Protein AF-A0A2R7SLL8-F1 (afdb_monomer)

Mean predicted aligned error: 2.68 Å

Radius of gyration: 14.13 Å; Cα contacts (8 Å, |Δi|>4): 194; chains: 1; bounding box: 39×31×35 Å

Solvent-accessible surface area (backbone atoms only — not comparable to full-atom values): 6390 Å² total; per-residue (Å²): 134,76,59,42,40,23,49,61,57,42,47,54,52,19,49,76,68,77,38,31,51,30,41,59,64,58,48,48,68,44,59,79,41,92,87,52,69,71,53,41,64,56,29,23,27,43,28,69,30,65,35,59,78,59,91,87,70,68,68,56,76,71,79,67,22,62,76,54,62,83,59,46,58,85,23,31,27,24,39,40,19,16,68,86,47,60,88,87,70,60,40,81,85,42,77,45,71,44,48,46,80,52,33,92,52,57,20,22,71,51,79,35,130

Foldseek 3Di:
DDFLDFLVRQQVVQVVVVFGFAALVVQLVCCPDPPNPDQAAAAFAWHPDQQADDPPDDQDDDPSSPVRHVPRPQKTWTGGHHNPQDPPRHDSPDTDIDHRGGRPGRYDHDTDD

Secondary structure (DSSP, 8-state):
---S--HHHHHHH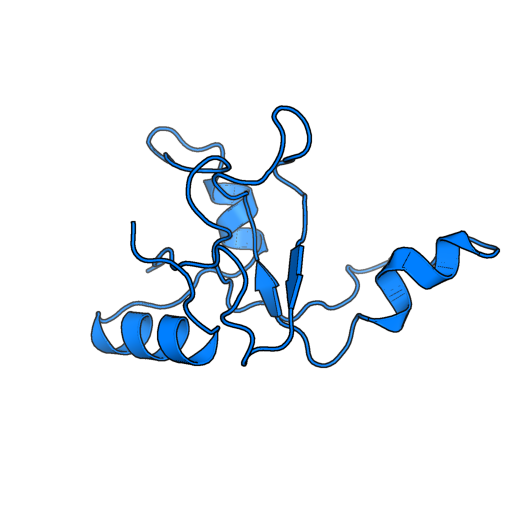HHHTT-BPPPHHHHHHHTTSTT---SSSB-EEEEEEE-PPPTT--PPSGG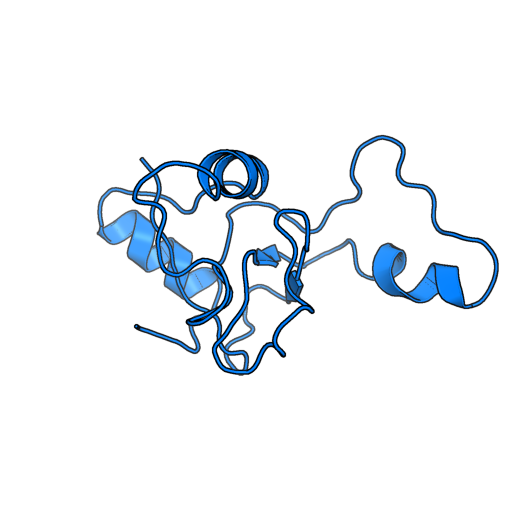GGGGTGGG-SS-EEEES-BTTSPTTT--TT--EEE-TT--SSSEE---B-

Nearest PDB structures (foldseek):
  6qkj-assembly1_A  TM=9.403E-01  e=3.152E-14  Chloracidobacterium thermophilum B
  8qf6-assembly1_A  TM=9.382E-01  e=5.782E-14  Escherichia coli BL21(DE3)
  8qf6-assembly1_D  TM=9.454E-01  e=7.572E-14  Escherichia coli BL21(DE3)
  6o6l-assembly1_C  TM=9.492E-01  e=1.298E-13  Chloracidobacterium thermophilum B
  6o6m-assembly1_B  TM=9.346E-01  e=7.078E-14  Chloracidobacterium thermophilum B

Structure (mmCIF, N/CA/C/O backbone):
data_AF-A0A2R7SLL8-F1
#
_entry.id   AF-A0A2R7SLL8-F1
#
loop_
_atom_site.group_PDB
_atom_site.id
_atom_site.type_symbol
_atom_site.label_atom_id
_at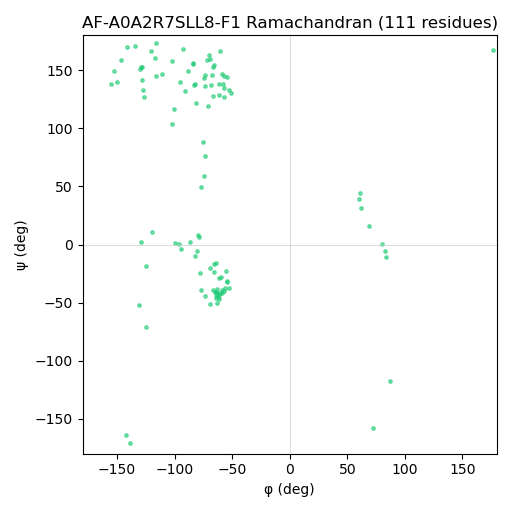om_site.label_alt_id
_atom_site.label_comp_id
_atom_site.label_asym_id
_atom_site.label_entity_id
_atom_site.label_seq_id
_atom_site.pdbx_PDB_ins_code
_atom_site.Cartn_x
_atom_site.Cartn_y
_atom_site.Cartn_z
_atom_site.occupancy
_atom_site.B_iso_or_equiv
_atom_site.auth_seq_id
_atom_site.auth_comp_id
_atom_site.auth_asym_id
_atom_site.auth_atom_id
_atom_site.pdbx_PDB_model_num
ATOM 1 N N . ALA A 1 1 ? -1.156 -1.475 17.296 1.00 72.50 1 ALA A N 1
ATOM 2 C CA . ALA A 1 1 ? -1.693 -1.558 15.922 1.00 72.50 1 ALA A CA 1
ATOM 3 C C . ALA A 1 1 ? -1.820 -3.028 15.544 1.00 72.50 1 ALA A C 1
ATOM 5 O O . ALA A 1 1 ? -0.967 -3.800 15.964 1.00 72.50 1 ALA A O 1
ATOM 6 N N . VAL A 1 2 ? -2.859 -3.424 14.804 1.00 90.44 2 VAL A N 1
ATOM 7 C CA . VAL A 1 2 ? -2.954 -4.790 14.255 1.00 90.44 2 VAL A CA 1
ATOM 8 C C . VAL A 1 2 ? -1.969 -4.914 13.088 1.00 90.44 2 VAL A C 1
ATOM 10 O O . VAL A 1 2 ? -1.848 -3.982 12.292 1.00 90.44 2 VAL A O 1
ATOM 13 N N . GLN A 1 3 ? -1.240 -6.027 13.015 1.00 95.50 3 GLN A N 1
ATOM 14 C CA . GLN A 1 3 ? -0.193 -6.289 12.022 1.00 95.50 3 GLN A CA 1
ATOM 15 C C . GLN A 1 3 ? -0.347 -7.698 11.438 1.00 95.50 3 GLN A C 1
ATOM 17 O O . GLN A 1 3 ? -1.135 -8.489 11.952 1.00 95.50 3 GLN A O 1
ATOM 22 N N . GLN A 1 4 ? 0.421 -8.004 10.389 1.00 97.62 4 GLN A N 1
ATOM 23 C CA . GLN A 1 4 ? 0.433 -9.302 9.702 1.00 97.62 4 GLN A CA 1
ATOM 24 C C . GLN A 1 4 ? -0.919 -9.671 9.065 1.00 97.62 4 GLN A C 1
ATOM 26 O O . GLN A 1 4 ? -1.298 -10.843 8.946 1.00 97.62 4 GLN A O 1
ATOM 31 N N . LEU A 1 5 ? -1.655 -8.643 8.632 1.00 98.00 5 LEU A N 1
ATOM 32 C CA . LEU A 1 5 ? -2.879 -8.807 7.854 1.00 98.00 5 LEU A CA 1
ATOM 33 C C . LEU A 1 5 ? -2.537 -9.003 6.379 1.00 98.00 5 LEU A C 1
ATOM 35 O O . LEU A 1 5 ? -1.721 -8.263 5.819 1.00 98.00 5 LEU A O 1
ATOM 39 N N . SER A 1 6 ? -3.219 -9.942 5.737 1.00 98.75 6 SER A N 1
ATOM 40 C CA . SER A 1 6 ? -3.305 -10.005 4.278 1.00 98.75 6 SER A CA 1
ATOM 41 C C . SER A 1 6 ? -4.153 -8.855 3.733 1.00 98.75 6 SER A C 1
ATOM 43 O O . SER A 1 6 ? -4.936 -8.234 4.460 1.00 98.75 6 SER A O 1
ATOM 45 N N . PHE A 1 7 ? -4.036 -8.585 2.432 1.00 98.81 7 PHE A N 1
ATOM 46 C CA . PHE A 1 7 ? -4.918 -7.636 1.751 1.00 98.81 7 PHE A CA 1
ATOM 47 C C . PHE A 1 7 ? -6.387 -8.066 1.871 1.00 98.81 7 PHE A C 1
ATOM 49 O O . PHE A 1 7 ? -7.259 -7.229 2.090 1.00 98.81 7 PHE A O 1
ATOM 56 N N . TYR A 1 8 ? -6.660 -9.372 1.778 1.00 98.75 8 TYR A N 1
ATOM 57 C CA . TYR A 1 8 ? -8.015 -9.915 1.891 1.00 98.75 8 TYR A CA 1
ATOM 58 C C . TYR A 1 8 ? -8.633 -9.651 3.268 1.00 98.75 8 TYR A C 1
ATOM 60 O O . TYR A 1 8 ? -9.763 -9.178 3.345 1.00 98.75 8 TYR A O 1
ATOM 68 N N . GLU A 1 9 ? -7.881 -9.880 4.349 1.00 98.81 9 GLU A N 1
ATOM 69 C CA . GLU A 1 9 ? -8.336 -9.586 5.716 1.00 98.81 9 GLU A CA 1
ATOM 70 C C . GLU A 1 9 ? -8.553 -8.082 5.930 1.00 98.81 9 GLU A C 1
ATOM 72 O O . GLU A 1 9 ? -9.546 -7.683 6.535 1.00 98.81 9 GLU A O 1
ATOM 77 N N . ALA A 1 10 ? -7.661 -7.238 5.399 1.00 98.62 10 ALA A N 1
ATOM 78 C CA . ALA A 1 10 ? -7.804 -5.786 5.481 1.00 98.62 10 ALA A CA 1
ATOM 79 C C . ALA A 1 10 ? -9.059 -5.283 4.741 1.00 98.62 10 ALA A C 1
ATOM 81 O O . ALA A 1 10 ? -9.776 -4.434 5.272 1.00 98.62 10 ALA A O 1
ATOM 82 N N . CYS A 1 11 ? -9.352 -5.821 3.551 1.00 98.69 11 CYS A N 1
ATOM 83 C CA . CYS A 1 11 ? -10.580 -5.528 2.807 1.00 98.69 11 CYS A CA 1
ATOM 84 C C . CYS A 1 11 ? -11.830 -5.984 3.562 1.00 98.69 11 CYS A C 1
ATOM 86 O O . CYS A 1 11 ? -12.733 -5.175 3.763 1.00 98.69 11 CYS A O 1
ATOM 88 N N . ALA A 1 12 ? -11.859 -7.238 4.023 1.00 98.69 12 ALA A N 1
ATOM 89 C CA . ALA A 1 12 ? -12.998 -7.792 4.752 1.00 98.69 12 ALA A CA 1
ATOM 90 C C . ALA A 1 12 ? -13.297 -6.991 6.030 1.00 98.69 12 ALA A C 1
ATOM 92 O O . ALA A 1 12 ? -14.450 -6.673 6.314 1.00 98.69 12 ALA A O 1
ATOM 93 N N . PHE A 1 13 ? -12.255 -6.598 6.770 1.00 98.69 13 PHE A N 1
ATOM 94 C CA . PHE A 1 13 ? -12.401 -5.736 7.941 1.00 98.69 13 PHE A CA 1
ATOM 95 C C . PHE A 1 13 ? -12.939 -4.347 7.578 1.00 98.69 13 PHE A C 1
ATOM 97 O O . PHE A 1 13 ? -13.818 -3.831 8.266 1.00 98.69 13 PHE A O 1
ATOM 104 N N . ALA A 1 14 ? -12.426 -3.734 6.506 1.00 98.50 14 ALA A N 1
ATOM 105 C CA . ALA A 1 14 ? -12.893 -2.424 6.070 1.00 98.50 14 ALA A CA 1
ATOM 106 C C . ALA A 1 14 ? -14.380 -2.450 5.686 1.00 98.50 14 ALA A C 1
ATOM 108 O O . ALA A 1 14 ? -15.125 -1.571 6.115 1.00 98.50 14 ALA A O 1
ATOM 109 N N . GLU A 1 15 ? -14.813 -3.476 4.952 1.00 98.38 15 GLU A N 1
ATOM 110 C CA . GLU A 1 15 ? -16.213 -3.670 4.561 1.00 98.38 15 GLU A CA 1
ATOM 111 C C . GLU A 1 15 ? -17.113 -3.902 5.780 1.00 98.38 15 GLU A C 1
ATOM 113 O O . GLU A 1 15 ? -18.130 -3.224 5.927 1.00 98.38 15 GLU A O 1
ATOM 118 N N . TRP A 1 16 ? -16.700 -4.773 6.708 1.00 98.62 16 TRP A N 1
ATOM 119 C CA . TRP A 1 16 ? -17.402 -4.983 7.978 1.00 98.62 16 TRP A CA 1
ATOM 120 C C . TRP A 1 16 ? -17.560 -3.682 8.784 1.00 98.62 16 TRP A C 1
ATOM 122 O O . TRP A 1 16 ? -18.610 -3.439 9.375 1.00 98.62 16 TRP A O 1
ATOM 132 N N . ALA A 1 17 ? -16.552 -2.807 8.762 1.00 98.50 17 ALA A N 1
ATOM 133 C CA . ALA A 1 17 ? -16.567 -1.516 9.451 1.00 98.50 17 ALA A CA 1
ATOM 134 C C . ALA A 1 17 ? -17.343 -0.403 8.705 1.00 98.50 17 ALA A C 1
ATOM 136 O O . ALA A 1 17 ? -17.252 0.774 9.091 1.00 98.50 17 ALA A O 1
ATOM 137 N N . GLY A 1 18 ? -18.057 -0.730 7.618 1.00 98.44 18 GLY A N 1
ATOM 138 C CA . GLY A 1 18 ? -18.761 0.249 6.782 1.00 98.44 18 GLY A CA 1
ATOM 139 C C . GLY A 1 18 ? -17.808 1.278 6.166 1.00 98.44 18 GLY A C 1
ATOM 140 O O . GLY A 1 18 ? -18.079 2.480 6.167 1.00 98.44 18 GLY A O 1
ATOM 141 N N . ALA A 1 19 ? -16.629 0.829 5.747 1.00 98.62 19 ALA A N 1
ATOM 142 C CA . ALA A 1 19 ? -15.568 1.644 5.174 1.00 98.62 19 ALA A CA 1
ATOM 143 C C . ALA A 1 19 ? -14.929 0.921 3.976 1.00 98.62 19 ALA A C 1
ATOM 145 O O . ALA A 1 19 ? -15.409 -0.103 3.493 1.00 98.62 19 ALA A O 1
ATOM 146 N N . ARG A 1 20 ? -13.817 1.463 3.482 1.00 98.69 20 ARG A N 1
ATOM 147 C CA . ARG A 1 20 ? -12.983 0.837 2.452 1.00 98.69 20 ARG A CA 1
ATOM 148 C C . ARG A 1 20 ? -11.506 1.069 2.745 1.00 98.69 20 ARG A C 1
ATOM 150 O O . ARG A 1 20 ? -11.146 1.885 3.592 1.00 98.69 20 ARG A O 1
ATOM 157 N N . LEU A 1 21 ? -10.644 0.377 2.007 1.00 98.69 21 LEU A N 1
ATOM 158 C CA . LEU A 1 21 ? -9.238 0.762 1.913 1.00 98.69 21 LEU A CA 1
ATOM 159 C C . LEU A 1 21 ? -9.096 2.011 1.020 1.00 98.69 21 LEU A C 1
ATOM 161 O O . LEU A 1 21 ? -9.822 2.120 0.021 1.00 98.69 21 LEU A O 1
ATOM 165 N N . PRO A 1 22 ? -8.175 2.940 1.335 1.00 98.69 22 PRO A N 1
ATOM 166 C CA . PRO A 1 22 ? -7.842 4.047 0.444 1.00 98.69 22 PRO A CA 1
ATOM 167 C C . PRO A 1 22 ? -7.176 3.521 -0.830 1.00 98.69 22 PRO A C 1
ATOM 169 O O . PRO A 1 22 ? -6.529 2.472 -0.821 1.00 98.69 22 PRO A O 1
ATOM 172 N N . THR A 1 23 ? -7.275 4.265 -1.923 1.00 98.88 23 THR A N 1
ATOM 173 C CA . THR A 1 23 ? -6.338 4.127 -3.045 1.00 98.88 23 THR A CA 1
ATOM 174 C C . THR A 1 23 ? -4.953 4.631 -2.632 1.00 98.88 23 THR A C 1
ATOM 176 O O . THR A 1 23 ? -4.813 5.408 -1.684 1.00 98.88 23 THR A O 1
ATOM 179 N N . GLU A 1 24 ? -3.902 4.222 -3.344 1.00 98.81 24 GLU A N 1
ATOM 180 C CA . GLU A 1 24 ? -2.554 4.738 -3.071 1.00 98.81 24 GLU A CA 1
ATOM 181 C C . GLU A 1 24 ? -2.441 6.258 -3.262 1.00 98.81 24 GLU A C 1
ATOM 183 O O . GLU A 1 24 ? -1.665 6.901 -2.558 1.00 98.81 24 GLU A O 1
ATOM 188 N N . PHE A 1 25 ? -3.259 6.830 -4.149 1.00 98.56 25 PHE A N 1
ATOM 189 C CA . PHE A 1 25 ? -3.300 8.264 -4.430 1.00 98.56 25 PHE A CA 1
ATOM 190 C C . PHE A 1 25 ? -3.974 9.051 -3.303 1.00 98.56 25 PHE A C 1
ATOM 192 O O . PHE A 1 25 ? -3.441 10.065 -2.861 1.00 98.56 25 PHE A O 1
ATOM 199 N N . GLU A 1 26 ? -5.108 8.561 -2.788 1.00 98.62 26 GLU A N 1
ATOM 200 C CA . GLU A 1 26 ? -5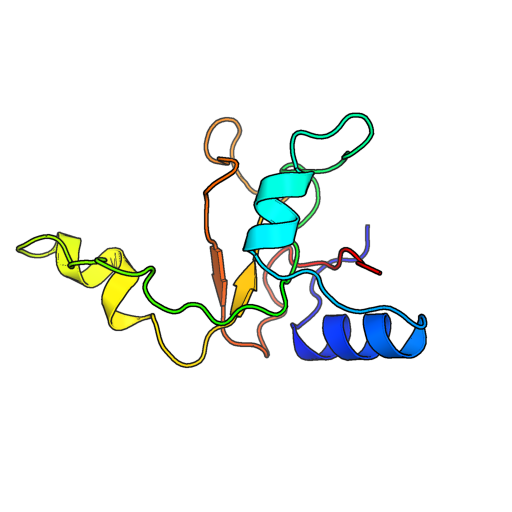.763 9.153 -1.612 1.00 98.62 26 GLU A CA 1
ATOM 201 C C . GLU A 1 26 ? -4.842 9.107 -0.393 1.00 98.62 26 GLU A C 1
ATOM 203 O O . GLU A 1 26 ? -4.737 10.086 0.342 1.00 98.62 26 GLU A O 1
ATOM 208 N N . TRP A 1 27 ? -4.143 7.985 -0.195 1.00 98.62 27 TRP A N 1
ATOM 209 C CA . TRP A 1 27 ? -3.180 7.850 0.891 1.00 98.62 27 TRP A CA 1
ATOM 210 C C . TRP A 1 27 ? -2.036 8.865 0.761 1.00 98.62 27 TRP A C 1
ATOM 212 O O . TRP A 1 27 ? -1.702 9.531 1.738 1.00 98.62 27 TRP A O 1
ATOM 222 N N . GLU A 1 28 ? -1.452 9.002 -0.435 1.00 98.50 28 GLU A N 1
ATOM 223 C CA . GLU A 1 28 ? -0.342 9.930 -0.696 1.00 98.50 28 GLU A CA 1
ATOM 224 C C . GLU A 1 28 ? -0.754 11.393 -0.504 1.00 98.50 28 GLU A C 1
ATOM 226 O O . GLU A 1 28 ? -0.013 12.162 0.104 1.00 98.50 28 GLU A O 1
ATOM 231 N N . ALA A 1 29 ? -1.954 11.768 -0.954 1.00 97.94 29 ALA A N 1
ATOM 232 C CA . ALA A 1 29 ? -2.491 13.109 -0.747 1.00 97.94 29 ALA A CA 1
ATOM 233 C C . ALA A 1 29 ? -2.779 13.394 0.737 1.00 97.94 29 ALA A C 1
ATOM 235 O O . ALA A 1 29 ? -2.524 14.495 1.226 1.00 97.94 29 ALA A O 1
ATOM 236 N N . ALA A 1 30 ? -3.288 12.400 1.472 1.00 97.88 30 ALA A N 1
ATOM 237 C CA . ALA A 1 30 ? -3.659 12.560 2.872 1.00 97.88 30 ALA A CA 1
ATOM 238 C C . ALA A 1 30 ? -2.462 12.529 3.834 1.00 97.88 30 ALA A C 1
ATOM 240 O O . ALA A 1 30 ? -2.554 13.094 4.923 1.00 97.88 30 ALA A O 1
ATOM 241 N N . CYS A 1 31 ? -1.339 11.893 3.471 1.00 96.81 31 CYS A N 1
ATOM 242 C CA . CYS A 1 31 ? -0.260 11.623 4.427 1.00 96.81 31 CYS A CA 1
ATOM 243 C C . CYS A 1 31 ? 0.451 12.875 4.966 1.00 96.81 31 CYS A C 1
ATOM 245 O O . CYS A 1 31 ? 1.150 12.784 5.973 1.00 96.81 31 CYS A O 1
ATOM 247 N N . GLY A 1 32 ? 0.295 14.024 4.299 1.00 94.62 32 GLY A N 1
ATOM 248 C CA . GLY A 1 32 ? 0.807 15.322 4.749 1.00 94.62 32 GLY A CA 1
ATOM 249 C C . GLY A 1 32 ? -0.198 16.171 5.534 1.00 94.62 32 GLY A C 1
ATOM 250 O O . GLY A 1 32 ? 0.159 17.257 5.986 1.00 94.62 32 GLY A O 1
ATOM 251 N N . LEU A 1 33 ? -1.448 15.721 5.686 1.00 96.88 33 LEU A N 1
ATOM 252 C CA . LEU A 1 33 ? -2.483 16.499 6.363 1.00 96.88 33 LEU A CA 1
ATOM 253 C C . LEU A 1 33 ? -2.262 16.531 7.886 1.00 96.88 33 LEU A C 1
ATOM 255 O O . LEU A 1 33 ? -1.841 15.527 8.475 1.00 96.88 33 LEU A O 1
ATOM 259 N N . PRO A 1 34 ? -2.605 17.646 8.561 1.00 96.38 34 PRO A N 1
ATOM 260 C CA . PRO A 1 34 ? -2.607 17.706 10.017 1.00 96.38 34 PRO A CA 1
ATOM 261 C C . PRO A 1 34 ? -3.439 16.571 10.624 1.00 96.38 34 PRO A C 1
ATOM 263 O O . PRO A 1 34 ? -4.557 16.299 10.194 1.00 96.38 34 PRO A O 1
ATOM 266 N N . GLY A 1 35 ? -2.887 15.893 11.631 1.00 93.25 35 GLY A N 1
ATOM 267 C CA . GLY A 1 35 ? -3.551 14.764 12.290 1.00 93.25 35 GLY A CA 1
ATOM 268 C C . GLY A 1 35 ? -3.404 13.417 11.573 1.00 93.25 35 GLY A C 1
ATOM 269 O O . GLY A 1 35 ? -3.765 12.390 12.152 1.00 93.25 35 GLY A O 1
ATOM 270 N N . PHE A 1 36 ? -2.807 13.365 10.376 1.00 95.12 36 PHE A N 1
ATOM 271 C CA . PHE A 1 36 ? -2.446 12.098 9.743 1.00 95.12 36 PHE A CA 1
ATOM 272 C C . PHE A 1 36 ? -1.204 11.502 10.428 1.00 95.12 36 PHE A C 1
ATOM 274 O O . PHE A 1 36 ? -0.055 11.759 10.078 1.00 95.12 36 PHE A O 1
ATOM 281 N N . GLN A 1 37 ? -1.442 10.721 11.477 1.00 95.12 37 GLN A N 1
ATOM 282 C CA . GLN A 1 37 ? -0.393 10.122 12.303 1.00 95.12 37 GLN A CA 1
ATOM 283 C C . GLN A 1 37 ? -0.016 8.716 11.830 1.00 95.12 37 GLN A C 1
ATOM 285 O O . GLN A 1 37 ? -0.740 8.086 11.060 1.00 95.12 37 GLN A O 1
ATOM 290 N N . GLN A 1 38 ? 1.090 8.185 12.362 1.00 94.50 38 GLN A N 1
ATOM 291 C CA . GLN A 1 38 ? 1.528 6.799 12.143 1.00 94.50 38 GLN A CA 1
ATOM 292 C C . GLN A 1 38 ? 1.818 6.479 10.665 1.00 94.50 38 GLN A C 1
ATOM 294 O O . GLN A 1 38 ? 1.400 5.447 10.139 1.00 94.50 38 GLN A O 1
ATOM 299 N N . VAL A 1 39 ? 2.514 7.394 9.983 1.00 93.88 39 VAL A N 1
ATOM 300 C CA . VAL A 1 39 ? 2.791 7.302 8.540 1.00 93.88 39 VAL A CA 1
ATOM 301 C C . VAL A 1 39 ? 3.773 6.181 8.218 1.00 93.88 39 VAL A C 1
ATOM 303 O O . VAL A 1 39 ? 3.487 5.364 7.353 1.00 93.88 39 VAL A O 1
ATOM 306 N N . ALA A 1 40 ? 4.919 6.135 8.902 1.00 92.69 40 ALA A N 1
ATOM 307 C CA . ALA A 1 40 ? 6.039 5.271 8.515 1.00 92.69 40 ALA A CA 1
ATOM 308 C C . ALA A 1 40 ? 6.613 4.398 9.643 1.00 92.69 40 ALA A C 1
ATOM 310 O O . ALA A 1 40 ? 7.585 3.689 9.418 1.00 92.69 40 ALA A O 1
ATOM 311 N N . ASN A 1 41 ? 6.037 4.447 10.846 1.00 91.44 41 ASN A N 1
ATOM 312 C CA . ASN A 1 41 ? 6.627 3.882 12.066 1.00 91.44 41 ASN A CA 1
ATOM 313 C C . ASN A 1 41 ? 5.771 2.795 12.739 1.00 91.44 41 ASN A C 1
ATOM 315 O O . ASN A 1 41 ? 6.033 2.440 13.884 1.00 91.44 41 ASN A O 1
ATOM 319 N N . GLN A 1 42 ? 4.715 2.309 12.080 1.00 94.19 42 GLN A N 1
ATOM 320 C CA . GLN A 1 42 ? 3.804 1.316 12.664 1.00 94.19 42 GLN A CA 1
ATOM 321 C C . GLN A 1 42 ? 3.689 0.079 11.781 1.00 94.19 42 GLN A C 1
ATOM 323 O O . GLN A 1 42 ? 4.218 -0.975 12.123 1.00 94.19 42 GLN A O 1
ATOM 328 N N . ALA A 1 43 ? 3.030 0.202 10.634 1.00 97.25 43 ALA A N 1
ATOM 329 C CA . ALA A 1 43 ? 2.820 -0.889 9.697 1.00 97.25 43 ALA A CA 1
ATOM 330 C C . ALA A 1 43 ? 2.670 -0.328 8.285 1.00 97.25 43 ALA A C 1
ATOM 332 O O . ALA A 1 43 ? 2.126 0.763 8.106 1.00 97.25 43 ALA A O 1
ATOM 333 N N . TRP A 1 44 ? 3.090 -1.108 7.293 1.00 98.44 44 TRP A N 1
ATOM 334 C CA . TRP A 1 44 ? 2.741 -0.859 5.901 1.00 98.44 44 TRP A CA 1
ATOM 335 C C . TRP A 1 44 ? 1.224 -0.936 5.740 1.00 98.44 44 TRP A C 1
ATOM 337 O O . TRP A 1 44 ? 0.604 -1.904 6.172 1.00 98.44 44 TRP A O 1
ATOM 347 N N . GLN A 1 45 ? 0.611 0.079 5.142 1.00 98.44 45 GLN A N 1
ATOM 348 C CA . GLN A 1 45 ? -0.848 0.187 5.083 1.00 98.44 45 GLN A CA 1
ATOM 349 C C . GLN A 1 45 ? -1.332 -0.278 3.715 1.00 98.44 45 GLN A C 1
ATOM 351 O O . GLN A 1 45 ? -0.972 0.334 2.708 1.00 98.44 45 GLN A O 1
ATOM 356 N N . TRP A 1 46 ? -2.117 -1.361 3.680 1.00 98.75 46 TRP A N 1
ATOM 357 C CA . TRP A 1 46 ? -2.730 -1.847 2.442 1.00 98.75 46 TRP A CA 1
ATOM 358 C C . TRP A 1 46 ? -3.599 -0.767 1.796 1.00 98.75 46 TRP A C 1
ATOM 360 O O . TRP A 1 46 ? -4.374 -0.086 2.470 1.00 98.75 46 TRP A O 1
ATOM 370 N N . THR A 1 47 ? -3.499 -0.658 0.474 1.00 98.88 47 THR A N 1
ATOM 371 C CA . THR A 1 47 ? -4.351 0.203 -0.353 1.00 98.88 47 THR A CA 1
ATOM 372 C C . THR A 1 47 ? -5.168 -0.648 -1.318 1.00 98.88 47 THR A C 1
ATOM 374 O O . THR A 1 47 ? -4.801 -1.786 -1.608 1.00 98.88 47 THR A O 1
ATOM 377 N N . ARG A 1 48 ? -6.261 -0.104 -1.861 1.00 98.25 48 ARG A N 1
ATOM 378 C CA . ARG A 1 48 ? -7.079 -0.766 -2.894 1.00 98.25 48 ARG A CA 1
ATOM 379 C C . ARG A 1 48 ? -6.469 -0.666 -4.303 1.00 98.25 48 ARG A C 1
ATOM 381 O O . ARG A 1 48 ? -7.112 -1.075 -5.264 1.00 98.25 48 ARG A O 1
ATOM 388 N N . SER A 1 49 ? -5.247 -0.143 -4.432 1.00 98.75 49 SER A N 1
ATOM 389 C CA . SER A 1 49 ? -4.545 0.008 -5.708 1.00 98.75 49 SER A CA 1
ATOM 390 C C . SER A 1 49 ? -3.685 -1.213 -6.034 1.00 98.75 49 SER A C 1
ATOM 392 O O . SER A 1 49 ? -2.883 -1.668 -5.214 1.00 98.75 49 SER A O 1
ATOM 394 N N . SER A 1 50 ? -3.805 -1.704 -7.267 1.00 98.44 50 SER A N 1
ATOM 395 C CA . SER A 1 50 ? -2.854 -2.661 -7.835 1.00 98.44 50 SER A CA 1
ATOM 396 C C . SER A 1 50 ? -1.494 -2.017 -8.051 1.00 98.44 50 SER A C 1
ATOM 398 O O . SER A 1 50 ? -1.418 -0.854 -8.450 1.00 98.44 50 SER A O 1
ATOM 400 N N . TYR A 1 51 ? -0.418 -2.785 -7.884 1.00 98.62 51 TYR A N 1
ATOM 401 C CA . TYR A 1 51 ? 0.928 -2.346 -8.244 1.00 98.62 51 TYR A CA 1
ATOM 402 C C . TYR A 1 51 ? 1.101 -2.351 -9.767 1.00 98.62 51 TYR A C 1
ATOM 404 O O . TYR A 1 51 ? 1.694 -3.249 -10.353 1.00 98.62 51 TYR A O 1
ATOM 412 N N . ALA A 1 52 ? 0.523 -1.340 -10.408 1.00 97.94 52 ALA A N 1
ATOM 413 C CA . ALA A 1 52 ? 0.616 -1.081 -11.836 1.00 97.94 52 ALA A CA 1
ATOM 414 C C . ALA A 1 52 ? 1.621 0.055 -12.119 1.00 97.94 52 ALA A C 1
ATOM 416 O O . ALA A 1 52 ? 1.901 0.875 -11.225 1.00 97.94 52 ALA A O 1
ATOM 417 N N . PRO A 1 53 ? 2.173 0.132 -13.346 1.00 97.38 53 PRO A N 1
ATOM 418 C CA . PRO A 1 53 ? 2.987 1.269 -13.755 1.00 97.38 53 PRO A CA 1
ATOM 419 C C . PRO A 1 53 ? 2.159 2.553 -13.716 1.00 97.38 53 PRO A C 1
ATOM 421 O O . PRO A 1 53 ? 1.012 2.586 -14.161 1.00 97.38 53 PRO A O 1
ATOM 424 N N . TYR A 1 54 ? 2.758 3.634 -13.222 1.00 97.88 54 TYR A N 1
ATOM 425 C CA . TYR A 1 54 ? 2.191 4.961 -13.442 1.00 97.88 54 TYR A CA 1
ATOM 426 C C . TYR A 1 54 ? 2.269 5.331 -14.933 1.00 97.88 54 TYR A C 1
ATOM 428 O O . TYR A 1 54 ? 3.170 4.846 -15.630 1.00 97.88 54 TYR A O 1
ATOM 436 N N . PRO A 1 55 ? 1.366 6.195 -15.438 1.00 97.75 55 PRO A N 1
ATOM 437 C CA . PRO A 1 55 ? 1.435 6.678 -16.812 1.00 97.75 55 PRO A CA 1
ATOM 438 C C . PRO A 1 55 ? 2.825 7.228 -17.150 1.00 97.75 55 PRO A C 1
ATOM 440 O O . PRO A 1 55 ? 3.395 8.019 -16.402 1.00 97.75 55 PRO A O 1
ATOM 443 N N . GLY A 1 56 ? 3.386 6.778 -18.274 1.00 96.69 56 GLY A N 1
ATOM 444 C CA . GLY A 1 56 ? 4.718 7.188 -18.723 1.00 96.69 56 GLY A CA 1
ATOM 445 C C . GLY A 1 56 ? 5.892 6.476 -18.042 1.00 96.69 56 GLY A C 1
ATOM 446 O O . GLY A 1 56 ? 7.035 6.756 -18.403 1.00 96.69 56 GLY A O 1
ATOM 447 N N . PHE A 1 57 ? 5.653 5.540 -17.113 1.00 95.81 57 PHE A N 1
ATOM 448 C CA . PHE A 1 57 ? 6.718 4.696 -16.572 1.00 95.81 57 PHE A CA 1
ATOM 449 C C . PHE A 1 57 ? 7.427 3.937 -17.700 1.00 95.81 57 PHE A C 1
ATOM 451 O O . PHE A 1 57 ? 6.804 3.230 -18.494 1.00 95.81 57 PHE A O 1
ATOM 458 N N . LYS A 1 58 ? 8.752 4.069 -17.738 1.00 94.44 58 LYS A N 1
ATOM 459 C CA . LYS A 1 58 ? 9.645 3.309 -18.609 1.00 94.44 58 LYS A CA 1
ATOM 460 C C . LYS A 1 58 ? 10.717 2.680 -17.720 1.00 94.44 58 LYS A C 1
ATOM 462 O O . LYS A 1 58 ? 11.332 3.418 -16.945 1.00 94.44 58 LYS A O 1
ATOM 467 N N . PRO A 1 59 ? 10.943 1.357 -17.787 1.00 90.69 59 PRO A N 1
ATOM 468 C CA . PRO A 1 59 ? 12.061 0.742 -17.087 1.00 90.69 59 PRO A CA 1
ATOM 469 C C . PRO A 1 59 ? 13.378 1.423 -17.477 1.00 90.69 59 PRO A C 1
ATOM 471 O O . PRO A 1 59 ? 13.560 1.820 -18.629 1.00 90.69 59 PRO A O 1
ATOM 474 N N . ALA A 1 60 ? 14.299 1.546 -16.519 1.00 88.56 60 ALA A N 1
ATOM 475 C CA . ALA A 1 60 ? 15.675 1.935 -16.819 1.00 88.56 60 ALA A CA 1
ATOM 476 C C . ALA A 1 60 ? 16.323 0.909 -17.766 1.00 88.56 60 ALA A C 1
ATOM 478 O O . ALA A 1 60 ? 15.793 -0.182 -17.957 1.00 88.56 60 ALA A O 1
ATOM 479 N N . THR A 1 61 ? 17.470 1.226 -18.358 1.00 90.31 61 THR A N 1
ATOM 480 C CA . THR A 1 61 ? 18.232 0.262 -19.163 1.00 90.31 61 THR A CA 1
ATOM 481 C C . THR A 1 61 ? 19.129 -0.618 -18.280 1.00 90.31 61 THR A C 1
ATOM 483 O O . THR A 1 61 ? 19.497 -0.247 -17.164 1.00 90.31 61 THR A O 1
ATOM 486 N N . GLY A 1 62 ? 19.484 -1.809 -18.773 1.00 90.00 62 GLY A N 1
ATOM 487 C CA . GLY A 1 62 ? 20.382 -2.741 -18.080 1.00 90.00 62 GLY A CA 1
ATOM 488 C C . GLY A 1 62 ? 19.754 -3.432 -16.863 1.00 90.00 62 GLY A C 1
ATOM 489 O O . GLY A 1 62 ? 18.534 -3.526 -16.746 1.00 90.00 62 GLY A O 1
ATOM 490 N N . ALA A 1 63 ? 20.588 -3.920 -15.941 1.00 87.25 63 ALA A N 1
ATOM 491 C CA . ALA A 1 63 ? 20.147 -4.726 -14.794 1.00 87.25 63 ALA A CA 1
ATOM 492 C C . ALA A 1 63 ? 19.153 -3.998 -13.864 1.00 87.25 63 ALA A C 1
ATOM 494 O O . ALA A 1 63 ? 18.293 -4.625 -13.251 1.00 87.25 63 ALA A O 1
ATOM 495 N N . VAL A 1 64 ? 19.214 -2.663 -13.794 1.00 87.62 64 VAL A N 1
ATOM 496 C CA . VAL A 1 64 ? 18.294 -1.848 -12.978 1.00 87.62 64 VAL A CA 1
ATOM 497 C C . VAL A 1 64 ? 16.848 -1.920 -13.496 1.00 87.62 64 VAL A C 1
ATOM 499 O O . VAL A 1 64 ? 15.908 -1.734 -12.721 1.00 87.62 64 VAL A O 1
ATOM 502 N N . SER A 1 65 ? 16.647 -2.248 -14.780 1.00 90.12 65 SER A N 1
ATOM 503 C CA . SER A 1 65 ? 15.320 -2.44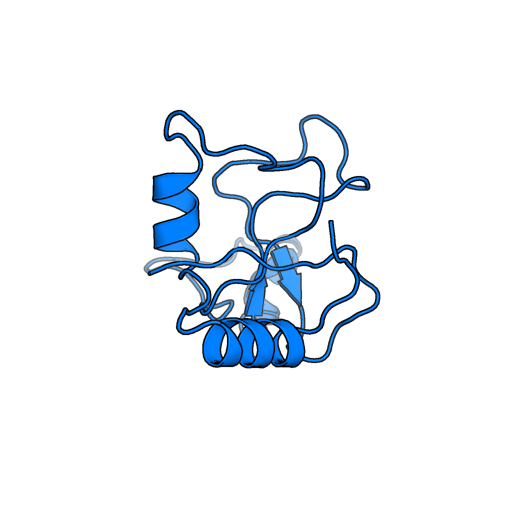5 -15.390 1.00 90.12 65 SER A CA 1
ATOM 504 C C . SER A 1 65 ? 14.467 -3.479 -14.646 1.00 90.12 65 SER A C 1
ATOM 506 O O . SER A 1 65 ? 13.244 -3.342 -14.544 1.00 90.12 65 SER A O 1
ATOM 508 N N . GLU A 1 66 ? 15.122 -4.484 -14.066 1.00 92.94 66 GLU A N 1
ATOM 509 C CA . GLU A 1 66 ? 14.482 -5.626 -13.429 1.00 92.94 66 GLU A CA 1
ATOM 510 C C . GLU A 1 66 ? 14.028 -5.357 -11.998 1.00 92.94 66 GLU A C 1
ATOM 512 O O . GLU A 1 66 ? 13.319 -6.179 -11.421 1.00 92.94 66 GLU A O 1
ATOM 517 N N . TYR A 1 67 ? 14.418 -4.225 -11.413 1.00 92.62 67 TYR A N 1
ATOM 518 C CA . TYR A 1 67 ? 14.187 -3.972 -9.995 1.00 92.62 67 TYR A CA 1
ATOM 519 C C . TYR A 1 67 ? 12.690 -3.915 -9.648 1.00 92.62 67 TYR A C 1
ATOM 521 O O . TYR A 1 67 ? 12.276 -4.408 -8.606 1.00 92.62 67 TYR A O 1
ATOM 529 N N . ASN A 1 68 ? 11.871 -3.336 -10.535 1.00 94.81 68 ASN A N 1
ATOM 530 C CA . ASN A 1 68 ? 10.453 -3.063 -10.266 1.00 94.81 68 ASN A CA 1
ATOM 531 C C . ASN A 1 68 ? 9.516 -3.548 -11.378 1.00 94.81 68 ASN A C 1
ATOM 533 O O . ASN A 1 68 ? 8.545 -4.248 -11.107 1.00 94.81 68 ASN A O 1
ATOM 537 N N . GLY A 1 69 ? 9.787 -3.167 -12.634 1.00 93.69 69 GLY A N 1
ATOM 538 C CA . GLY A 1 69 ? 8.803 -3.255 -13.722 1.00 93.69 69 GLY A CA 1
ATOM 539 C C . GLY A 1 69 ? 8.249 -4.663 -13.955 1.00 93.69 69 GLY A C 1
ATOM 540 O O . GLY A 1 69 ? 7.044 -4.828 -14.119 1.00 93.69 69 GLY A O 1
ATOM 541 N N . LYS A 1 70 ? 9.105 -5.690 -13.876 1.00 95.38 70 LYS A N 1
ATOM 542 C CA . LYS A 1 70 ? 8.709 -7.098 -14.066 1.00 95.38 70 LYS A CA 1
ATOM 543 C C . LYS A 1 70 ? 7.727 -7.628 -13.011 1.00 95.38 70 LYS A C 1
ATOM 545 O O . LYS A 1 70 ? 7.101 -8.657 -13.229 1.00 95.38 70 LYS A O 1
ATOM 550 N N . PHE A 1 71 ? 7.587 -6.928 -11.884 1.00 97.44 71 PHE A N 1
ATOM 551 C CA . PHE A 1 71 ? 6.717 -7.297 -10.768 1.00 97.44 71 PHE A CA 1
ATOM 552 C C . PHE A 1 71 ? 5.381 -6.542 -10.755 1.00 97.44 71 PHE A C 1
ATOM 554 O O . PHE A 1 71 ? 4.576 -6.759 -9.847 1.00 97.44 71 PHE A O 1
ATOM 561 N N . MET A 1 72 ? 5.126 -5.672 -11.741 1.00 97.88 72 MET A N 1
ATOM 562 C CA . MET A 1 72 ? 3.904 -4.862 -11.846 1.00 97.88 72 MET A CA 1
ATOM 563 C C . MET A 1 72 ? 2.686 -5.663 -12.347 1.00 97.88 72 MET A C 1
ATOM 565 O O . MET A 1 72 ? 1.999 -5.272 -13.290 1.00 97.88 72 MET A O 1
ATOM 569 N N . VAL A 1 73 ? 2.440 -6.825 -11.741 1.00 97.62 73 VAL A N 1
ATOM 570 C CA . VAL A 1 73 ? 1.326 -7.731 -12.039 1.00 97.62 73 VAL A CA 1
ATOM 571 C C . VAL A 1 73 ? 1.016 -8.585 -10.807 1.00 97.62 73 VAL A C 1
ATOM 573 O O . VAL A 1 73 ? 1.926 -9.050 -10.125 1.00 97.62 73 VAL A O 1
ATOM 576 N N . GLY A 1 74 ? -0.270 -8.788 -10.498 1.00 97.50 74 GLY A N 1
ATOM 577 C CA . GLY A 1 74 ? -0.708 -9.703 -9.431 1.00 97.50 74 GLY A CA 1
ATOM 578 C C . GLY A 1 74 ? -0.381 -9.266 -7.995 1.00 97.50 74 GLY A C 1
ATOM 579 O O . GLY A 1 74 ? -0.430 -10.091 -7.083 1.00 97.50 74 GLY A O 1
ATOM 580 N N . GLN A 1 75 ? -0.043 -7.992 -7.777 1.00 98.62 75 GLN A N 1
ATOM 581 C CA . GLN A 1 75 ? 0.354 -7.455 -6.473 1.00 98.62 75 GLN A CA 1
ATOM 582 C C . GLN A 1 75 ? -0.434 -6.201 -6.107 1.00 98.62 75 GLN A C 1
ATOM 584 O O . GLN A 1 75 ? -0.856 -5.448 -6.984 1.00 98.62 75 GLN A O 1
ATOM 589 N N . GLN A 1 76 ? -0.589 -5.966 -4.804 1.00 98.81 76 GLN A N 1
ATOM 590 C CA . GLN A 1 76 ? -1.281 -4.804 -4.249 1.00 98.81 76 GLN A CA 1
ATOM 591 C C . GLN A 1 76 ? -0.287 -3.874 -3.564 1.00 98.81 76 GLN A C 1
ATOM 593 O O . GLN A 1 76 ? 0.707 -4.320 -2.985 1.00 98.81 76 GLN A O 1
ATOM 598 N N . VAL A 1 77 ? -0.562 -2.575 -3.636 1.00 98.88 77 VAL A N 1
ATOM 599 C CA . VAL A 1 77 ? 0.318 -1.550 -3.082 1.00 98.88 77 VAL A CA 1
ATOM 600 C C . VAL A 1 77 ? 0.079 -1.378 -1.584 1.00 98.88 77 VAL A C 1
ATOM 602 O O . VAL A 1 77 ? -1.065 -1.296 -1.124 1.00 98.88 77 VAL A O 1
ATOM 605 N N . LEU A 1 78 ? 1.174 -1.237 -0.836 1.00 98.75 78 LEU A N 1
ATOM 606 C CA . LEU A 1 78 ? 1.183 -0.730 0.529 1.00 98.75 78 LEU A CA 1
ATOM 607 C C . LEU A 1 78 ? 1.967 0.580 0.598 1.00 98.75 78 LEU A C 1
ATOM 609 O O . LEU A 1 78 ? 2.982 0.757 -0.083 1.00 98.75 78 LEU A O 1
ATOM 613 N N . ARG A 1 79 ? 1.519 1.493 1.459 1.00 98.62 79 ARG A N 1
ATOM 614 C CA . ARG A 1 79 ? 2.141 2.812 1.634 1.00 98.62 79 ARG A CA 1
ATOM 615 C C . ARG A 1 79 ? 2.612 3.034 3.066 1.00 98.62 79 ARG A C 1
ATOM 617 O O . ARG A 1 79 ? 2.269 2.273 3.976 1.00 98.62 79 ARG A O 1
ATOM 624 N N . GLY A 1 80 ? 3.431 4.069 3.237 1.00 97.06 80 GLY A N 1
ATOM 625 C CA . GLY A 1 80 ? 4.007 4.440 4.521 1.00 97.06 80 GLY A CA 1
ATOM 626 C C . GLY A 1 80 ? 5.307 3.714 4.830 1.00 97.06 80 GLY A C 1
ATOM 627 O O . GLY A 1 80 ? 6.311 3.901 4.147 1.00 97.06 80 GLY A O 1
ATOM 628 N N . GLY A 1 81 ? 5.283 2.931 5.900 1.00 97.12 81 GLY A N 1
ATOM 629 C CA . GLY A 1 81 ? 6.422 2.213 6.451 1.00 97.12 81 GLY A CA 1
ATOM 630 C C . GLY A 1 81 ? 6.011 1.483 7.725 1.00 97.12 81 GLY A C 1
ATOM 631 O O . GLY A 1 81 ? 4.940 1.723 8.284 1.00 97.12 81 GLY A O 1
ATOM 632 N N . SER A 1 82 ? 6.862 0.584 8.191 1.00 97.31 82 SER A N 1
ATOM 633 C CA . SER A 1 82 ? 6.621 -0.223 9.386 1.00 97.31 82 SER A CA 1
ATOM 634 C C . SER A 1 82 ? 7.626 0.079 10.489 1.00 97.31 82 SER A C 1
ATOM 636 O O . SER A 1 82 ? 8.622 0.757 10.260 1.00 97.31 82 SER A O 1
ATOM 638 N N . LEU A 1 83 ? 7.417 -0.506 11.670 1.00 95.88 83 LEU A N 1
ATOM 639 C CA . LEU A 1 83 ? 8.410 -0.491 12.752 1.00 95.88 83 LEU A CA 1
ATOM 640 C C . LEU A 1 83 ? 9.794 -1.038 12.345 1.00 95.88 83 LEU A C 1
ATOM 642 O O . LEU A 1 83 ? 10.789 -0.699 12.972 1.00 95.88 83 LEU A O 1
ATOM 646 N N . ALA A 1 84 ? 9.856 -1.870 11.301 1.00 96.19 84 ALA A N 1
ATOM 647 C CA . ALA A 1 84 ? 11.091 -2.441 10.771 1.00 96.19 84 ALA A CA 1
ATOM 648 C C . ALA A 1 84 ? 11.654 -1.653 9.574 1.00 96.19 84 ALA A C 1
ATOM 650 O O . ALA A 1 84 ? 12.673 -2.036 9.003 1.00 96.19 84 ALA A O 1
ATOM 651 N N . THR A 1 85 ? 10.996 -0.569 9.152 1.00 96.56 85 THR A N 1
ATOM 652 C CA . THR A 1 85 ? 11.491 0.288 8.072 1.00 96.56 85 THR A CA 1
ATOM 653 C C . THR A 1 85 ? 12.530 1.261 8.640 1.00 96.56 85 THR A C 1
ATOM 655 O O . THR A 1 85 ? 12.190 2.025 9.544 1.00 96.56 85 THR A O 1
ATOM 658 N N . PRO A 1 86 ? 13.780 1.275 8.134 1.00 95.88 86 PRO A N 1
ATOM 659 C CA . PRO A 1 86 ? 14.814 2.167 8.651 1.00 95.88 86 PRO A CA 1
ATOM 660 C C . PRO A 1 86 ? 14.427 3.647 8.557 1.00 95.88 86 PRO A C 1
ATOM 662 O O . PRO A 1 86 ? 13.776 4.079 7.598 1.00 95.88 86 PRO A O 1
ATOM 665 N N . ALA A 1 87 ? 14.876 4.440 9.531 1.00 92.31 87 ALA A N 1
ATOM 666 C CA . ALA A 1 87 ? 14.715 5.890 9.495 1.00 92.31 87 ALA A CA 1
ATOM 667 C C . ALA A 1 87 ? 15.351 6.470 8.216 1.00 92.31 87 ALA A C 1
ATOM 669 O O . ALA A 1 87 ? 16.449 6.081 7.827 1.00 92.31 87 ALA A O 1
ATOM 670 N N . GLY A 1 88 ? 14.641 7.378 7.542 1.00 91.69 88 GLY A N 1
ATOM 671 C CA . GLY A 1 88 ? 15.077 7.983 6.276 1.00 91.69 88 GLY A CA 1
ATOM 672 C C . GLY A 1 88 ? 14.787 7.164 5.009 1.00 91.69 88 GLY A C 1
ATOM 673 O O . GLY A 1 88 ? 14.892 7.708 3.914 1.00 91.69 88 GLY A O 1
ATOM 674 N N . HIS A 1 89 ? 14.369 5.894 5.117 1.00 95.12 89 HIS A N 1
ATOM 675 C CA . HIS A 1 89 ? 14.010 5.077 3.943 1.00 95.12 89 HIS A CA 1
ATOM 676 C C . HIS A 1 89 ? 12.627 5.424 3.377 1.00 95.12 89 HIS A C 1
ATOM 678 O O . HIS A 1 89 ? 12.410 5.438 2.162 1.00 95.12 89 HIS A O 1
ATOM 684 N N . ALA A 1 90 ? 11.670 5.685 4.269 1.00 93.88 90 ALA A N 1
ATOM 685 C CA . ALA A 1 90 ? 10.297 5.978 3.889 1.00 93.88 90 ALA A CA 1
ATOM 686 C C . ALA A 1 90 ? 10.195 7.337 3.182 1.00 93.88 90 ALA A C 1
ATOM 688 O O . ALA A 1 90 ? 10.772 8.334 3.609 1.00 93.88 90 ALA A O 1
ATOM 689 N N . ARG A 1 91 ? 9.406 7.379 2.109 1.00 96.81 91 ARG A N 1
ATOM 690 C CA . ARG A 1 91 ? 9.041 8.603 1.384 1.00 96.81 91 ARG A CA 1
ATOM 691 C C . ARG A 1 91 ? 7.534 8.625 1.213 1.00 96.81 91 ARG A C 1
ATOM 693 O O . ARG A 1 91 ? 6.930 7.558 1.074 1.00 96.81 91 ARG A O 1
ATOM 700 N N . SER A 1 92 ? 6.945 9.820 1.148 1.00 96.69 92 SER A N 1
ATOM 701 C CA . SER A 1 92 ? 5.514 9.962 0.868 1.00 96.69 92 SER A CA 1
ATOM 702 C C . SER A 1 92 ? 5.134 9.208 -0.395 1.00 96.69 92 SER A C 1
ATOM 704 O O . SER A 1 92 ? 4.127 8.535 -0.346 1.00 96.69 92 SER A O 1
ATOM 706 N N . SER A 1 93 ? 5.973 9.185 -1.437 1.00 97.62 93 SER A N 1
ATOM 707 C CA . SER A 1 93 ? 5.780 8.474 -2.714 1.00 97.62 93 SER A CA 1
ATOM 708 C C . SER A 1 93 ? 6.252 7.006 -2.753 1.00 97.62 93 SER A C 1
ATOM 710 O O . SER A 1 93 ? 6.182 6.365 -3.800 1.00 97.62 93 SER A O 1
ATOM 712 N N . TYR A 1 94 ? 6.764 6.435 -1.651 1.00 98.19 94 TYR A N 1
ATOM 713 C CA . TYR A 1 94 ? 7.312 5.069 -1.658 1.00 98.19 94 TYR A CA 1
ATOM 714 C C . TYR A 1 94 ? 6.214 4.000 -1.790 1.00 98.19 94 TYR A C 1
ATOM 716 O O . TYR A 1 94 ? 5.372 3.847 -0.903 1.00 98.19 94 TYR A O 1
ATOM 724 N N . ARG A 1 95 ? 6.260 3.201 -2.857 1.00 98.50 95 ARG A N 1
ATOM 725 C CA . ARG A 1 95 ? 5.295 2.126 -3.128 1.00 98.50 95 ARG A CA 1
ATOM 726 C C . ARG A 1 95 ? 5.912 0.782 -2.763 1.00 98.50 95 ARG A C 1
ATOM 728 O O . ARG A 1 95 ? 6.751 0.276 -3.502 1.00 98.50 95 ARG A O 1
ATOM 735 N N . ASN A 1 96 ? 5.511 0.221 -1.627 1.00 98.44 96 ASN A N 1
ATOM 736 C CA . ASN A 1 96 ? 5.789 -1.182 -1.342 1.00 98.44 96 ASN A CA 1
ATOM 737 C C . ASN A 1 96 ? 4.709 -2.046 -2.007 1.00 98.44 96 ASN A C 1
ATOM 739 O O . ASN A 1 96 ? 3.607 -1.559 -2.266 1.00 98.44 96 ASN A O 1
ATOM 743 N N . PHE A 1 97 ? 5.003 -3.307 -2.302 1.00 98.69 97 PHE A N 1
ATOM 744 C CA . PHE A 1 97 ? 4.070 -4.182 -3.003 1.00 98.69 97 PHE A CA 1
ATOM 745 C C . PHE A 1 97 ? 4.259 -5.636 -2.589 1.00 98.69 97 PHE A C 1
ATOM 747 O O . PHE A 1 97 ? 5.383 -6.101 -2.422 1.00 98.69 97 PHE A O 1
ATOM 754 N N . PHE A 1 98 ? 3.147 -6.348 -2.424 1.00 98.81 98 PHE A N 1
ATOM 755 C CA . PHE A 1 98 ? 3.145 -7.781 -2.141 1.00 98.81 98 PHE A CA 1
ATOM 756 C C . PHE A 1 98 ? 1.931 -8.463 -2.781 1.00 98.81 98 PHE A C 1
ATOM 758 O O . PHE A 1 98 ? 0.914 -7.803 -3.040 1.00 98.81 98 PHE A O 1
ATOM 765 N N . PRO A 1 99 ? 1.985 -9.791 -2.997 1.00 98.69 99 PRO A N 1
ATOM 766 C CA . PRO A 1 99 ? 0.804 -10.565 -3.349 1.00 98.69 99 PRO A CA 1
ATOM 767 C C . PRO A 1 99 ? -0.292 -10.402 -2.281 1.00 98.69 99 PRO A C 1
ATOM 769 O O . PRO A 1 99 ? 0.029 -10.356 -1.090 1.00 98.69 99 PRO A O 1
ATOM 772 N N . PRO A 1 100 ? -1.583 -10.386 -2.661 1.00 98.56 100 PRO A N 1
ATOM 773 C CA . PRO A 1 100 ? -2.688 -10.137 -1.730 1.00 98.56 100 PRO A CA 1
ATOM 774 C C . PRO A 1 100 ? -2.729 -11.049 -0.493 1.00 98.56 100 PRO A C 1
ATOM 776 O O . PRO A 1 100 ? -3.174 -10.633 0.572 1.00 98.56 100 PRO A O 1
ATOM 779 N N . ALA A 1 101 ? -2.259 -12.293 -0.623 1.00 98.62 101 ALA A N 1
ATOM 780 C CA . ALA A 1 101 ? -2.253 -13.281 0.454 1.00 98.62 101 ALA A CA 1
ATOM 781 C C . ALA A 1 101 ? -1.093 -13.111 1.458 1.00 98.62 101 ALA A C 1
ATOM 783 O O . ALA A 1 101 ? -1.033 -13.844 2.443 1.00 98.62 101 ALA A O 1
ATOM 784 N N . ALA A 1 102 ? -0.147 -12.196 1.220 1.00 98.62 102 ALA A N 1
ATOM 785 C CA . ALA A 1 102 ? 1.029 -12.041 2.070 1.00 98.62 102 ALA A CA 1
ATOM 786 C C . ALA A 1 102 ? 0.655 -11.540 3.475 1.00 98.62 102 ALA A C 1
ATOM 788 O O . ALA A 1 102 ? -0.008 -10.517 3.621 1.00 98.62 102 ALA A O 1
ATOM 789 N N . ARG A 1 103 ? 1.130 -12.250 4.506 1.00 98.50 103 ARG A N 1
ATOM 790 C CA . ARG A 1 103 ? 0.888 -11.929 5.927 1.00 98.50 103 ARG A CA 1
ATOM 791 C C . ARG A 1 103 ? 2.152 -11.768 6.758 1.00 98.50 103 ARG A C 1
ATOM 793 O O . ARG A 1 103 ? 2.108 -11.197 7.832 1.00 98.50 103 ARG A O 1
ATOM 800 N N . TRP A 1 104 ? 3.282 -12.281 6.279 1.00 97.81 104 TRP A N 1
ATOM 801 C CA . TRP A 1 104 ? 4.539 -12.296 7.034 1.00 97.81 104 TRP A CA 1
ATOM 802 C C . TRP A 1 104 ? 5.158 -10.900 7.214 1.00 97.81 104 TRP A C 1
ATOM 804 O O . TRP A 1 104 ? 5.979 -10.692 8.102 1.00 97.81 104 TRP A O 1
ATOM 814 N N . GLN A 1 105 ? 4.767 -9.947 6.369 1.00 98.19 105 GLN A N 1
ATOM 815 C CA . GLN A 1 105 ? 5.177 -8.552 6.464 1.00 98.19 105 GLN A CA 1
ATOM 816 C C . GLN A 1 105 ? 4.517 -7.847 7.650 1.00 98.19 105 GLN A C 1
ATOM 818 O O . GLN A 1 105 ? 3.438 -8.223 8.106 1.00 98.19 105 GLN A O 1
ATOM 823 N N . PHE A 1 106 ? 5.118 -6.745 8.097 1.00 98.06 106 PHE A N 1
ATOM 824 C CA . PHE A 1 106 ? 4.494 -5.818 9.046 1.00 98.06 106 PHE A CA 1
ATOM 825 C C . PHE A 1 106 ? 3.407 -4.977 8.352 1.00 98.06 106 PHE A C 1
ATOM 827 O O . PHE A 1 106 ? 3.504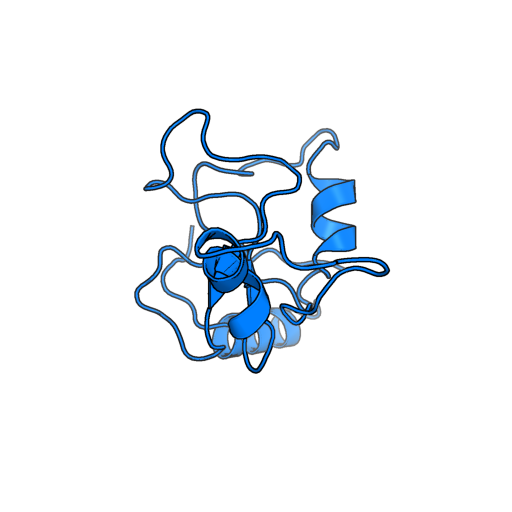 -3.751 8.278 1.00 98.06 106 PHE A O 1
ATOM 834 N N . SER A 1 107 ? 2.402 -5.643 7.782 1.00 98.38 107 SER A N 1
ATOM 835 C CA . SER A 1 107 ? 1.273 -5.057 7.063 1.00 98.38 107 SER A CA 1
ATOM 836 C C . SER A 1 107 ? 0.060 -4.884 7.974 1.00 98.38 107 SER A C 1
ATOM 838 O O . SER A 1 107 ? -0.255 -5.743 8.796 1.00 98.38 107 SER A O 1
ATOM 840 N N . GLY A 1 108 ? -0.638 -3.767 7.822 1.00 98.19 108 GLY A N 1
ATOM 841 C CA . GLY A 1 108 ? -1.838 -3.420 8.570 1.00 98.19 108 GLY A CA 1
ATOM 842 C C . GLY A 1 108 ? -2.855 -2.698 7.691 1.00 98.19 108 GLY A C 1
ATOM 843 O O . GLY A 1 108 ? -2.776 -2.711 6.461 1.00 98.19 108 GLY A O 1
ATOM 844 N N . VAL A 1 109 ? -3.820 -2.052 8.338 1.00 97.81 109 VAL A N 1
ATOM 845 C CA . VAL A 1 109 ? -4.962 -1.413 7.678 1.00 97.81 109 VAL A CA 1
ATOM 846 C C . VAL A 1 109 ? -5.119 0.038 8.128 1.00 97.81 109 VAL A C 1
ATOM 8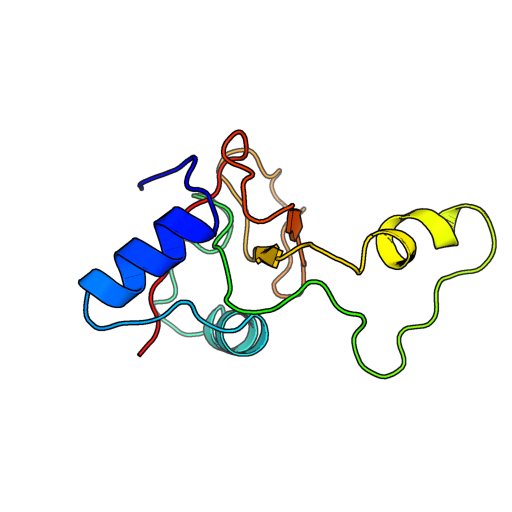48 O O . VAL A 1 109 ? -4.944 0.361 9.302 1.00 97.81 109 VAL A O 1
ATOM 851 N N . ARG A 1 110 ? -5.481 0.910 7.184 1.00 97.62 110 ARG A N 1
ATOM 852 C CA . ARG A 1 110 ? -6.041 2.241 7.439 1.00 97.62 110 ARG A CA 1
ATOM 853 C C . ARG A 1 110 ? -7.331 2.360 6.641 1.00 97.62 110 ARG A C 1
ATOM 855 O O . ARG A 1 110 ? -7.350 2.011 5.466 1.00 97.62 110 ARG A O 1
ATOM 862 N N . LEU A 1 111 ? -8.390 2.835 7.285 1.00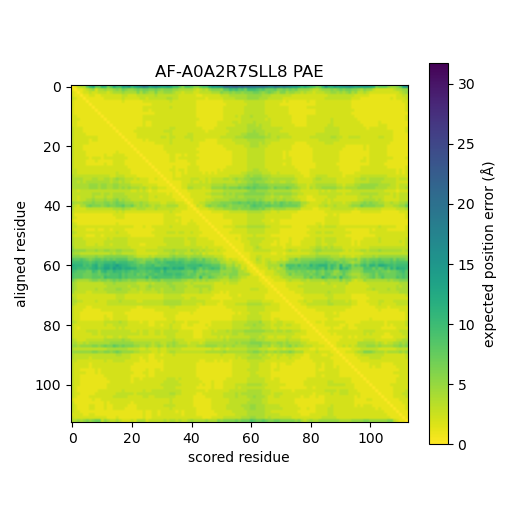 97.94 111 LEU A N 1
ATOM 863 C CA . LEU A 1 111 ? -9.700 2.983 6.658 1.00 97.94 111 LEU A CA 1
ATOM 864 C C . LEU A 1 111 ? -9.834 4.343 5.968 1.00 97.94 111 LEU A C 1
ATOM 866 O O . LEU A 1 111 ? -9.265 5.335 6.423 1.00 97.94 111 LEU A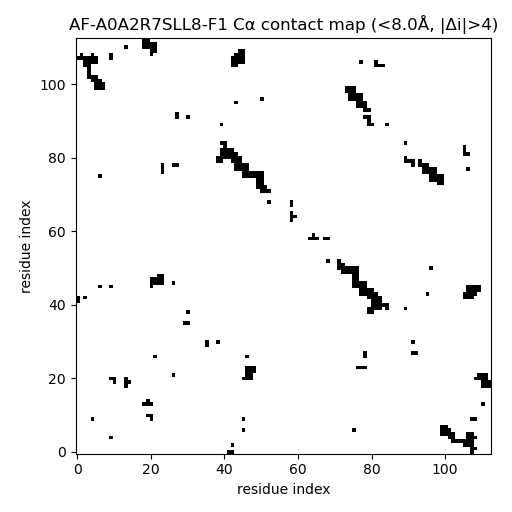 O 1
ATOM 870 N N . ALA A 1 112 ? -10.626 4.370 4.902 1.00 97.94 112 ALA A N 1
ATOM 871 C CA . ALA A 1 112 ? -11.086 5.566 4.209 1.00 97.94 112 ALA A CA 1
ATOM 872 C C . ALA A 1 112 ? -12.613 5.524 4.049 1.00 97.94 112 ALA A C 1
ATOM 874 O O . ALA A 1 112 ? -13.206 4.438 4.003 1.00 97.94 112 ALA A O 1
ATOM 875 N N . ARG A 1 113 ? -13.230 6.706 3.977 1.00 94.31 113 ARG A N 1
ATOM 876 C CA . ARG A 1 113 ? -14.659 6.923 3.729 1.00 94.31 113 ARG A CA 1
ATOM 877 C C . ARG A 1 113 ? -14.816 8.082 2.761 1.00 94.31 113 ARG A C 1
ATOM 879 O O . ARG A 1 113 ? -14.084 9.076 2.951 1.00 94.31 113 ARG A O 1
#

Sequence (113 aa):
AVQQLSFYEACAFAEWAGARLPTEFEWEAACGLPGFQQVANQAWQWTRSSYAPYPGFKPATGAVSEYNGKFMVGQQVLRGGSLATPAGHARSSYRNFFPPAARWQFSGVRLAR

pLDDT: mean 96.44, std 3.55, range [72.5, 98.88]